Protein AF-A0A933Y7Z9-F1 (afdb_monomer)

Nearest PDB structures (foldseek):
  1dlq-assembly1_B  TM=4.922E-01  e=9.159E+00  Acinetobacter baylyi ADP1
  2azq-assembly1_A-2  TM=3.989E-01  e=6.847E+00  Pseudomonas putida

pLDDT: mean 82.84, std 11.13, range [46.34, 98.19]

Foldseek 3Di:
DDDPVNVVVVLVVVLVPDDPVCPVVSVVVSVVVSVVVVVVVVVPPDDDPVNVVVVVVVVVVVVVVVVVVVVVVVVVVVVVVVPPD

Sequence (85 aa):
MIDHQQLEDLIRSLSQSLPDGAQQFRRDIENNLQAVLSQFFARLDLVTREELEVQKEVLARTRQRLEQLEQQLARLEQSLTDHQP

Radius of gyration: 27.25 Å; Cα contacts (8 Å, |Δi|>4): 11; chains: 1; bounding box: 58×18×77 Å

Mean predicted aligned error: 10.12 Å

Structure (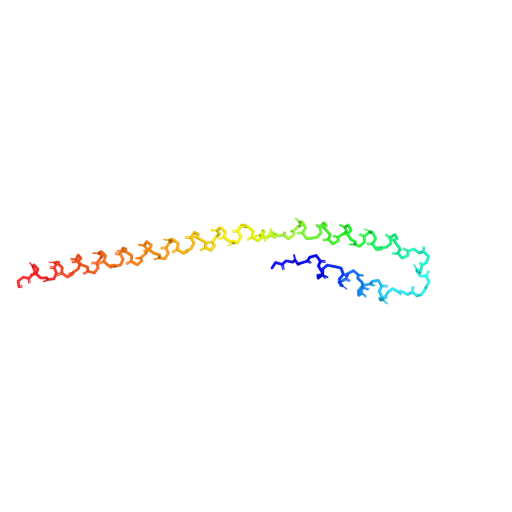mmCIF, N/CA/C/O backbone):
data_AF-A0A933Y7Z9-F1
#
_entry.id   AF-A0A933Y7Z9-F1
#
loop_
_atom_site.group_PDB
_atom_site.id
_atom_site.type_symbol
_atom_site.label_atom_id
_atom_site.label_alt_id
_atom_site.label_comp_id
_atom_site.label_asym_id
_atom_site.label_entity_id
_atom_site.label_seq_id
_atom_site.pdbx_PDB_ins_code
_atom_site.Cartn_x
_atom_site.Cartn_y
_atom_site.Cartn_z
_atom_site.occupancy
_atom_site.B_iso_or_equiv
_atom_site.auth_seq_id
_atom_site.auth_comp_id
_atom_site.auth_asym_id
_atom_site.auth_atom_id
_atom_site.pdbx_PDB_model_num
ATOM 1 N N . MET A 1 1 ? -2.634 -2.985 9.448 1.00 65.75 1 MET A N 1
ATOM 2 C CA . MET A 1 1 ? -3.813 -2.107 9.575 1.00 65.75 1 MET A CA 1
ATOM 3 C C . MET A 1 1 ? -4.420 -2.400 10.927 1.00 65.75 1 MET A C 1
ATOM 5 O O . MET A 1 1 ? -4.446 -3.569 11.292 1.00 65.75 1 MET A O 1
ATOM 9 N N . ILE A 1 2 ? -4.813 -1.374 11.670 1.00 69.94 2 ILE A N 1
ATOM 10 C CA . ILE A 1 2 ? -5.499 -1.570 12.947 1.00 69.94 2 ILE A CA 1
ATOM 11 C C . ILE A 1 2 ? -6.948 -1.928 12.628 1.00 69.94 2 ILE A C 1
ATOM 13 O O . ILE A 1 2 ? -7.601 -1.203 11.878 1.00 69.94 2 ILE A O 1
ATOM 17 N N . ASP A 1 3 ? -7.403 -3.071 13.132 1.00 71.75 3 ASP A N 1
ATOM 18 C CA . ASP A 1 3 ? -8.773 -3.550 12.944 1.00 71.75 3 ASP A CA 1
ATOM 19 C C . ASP A 1 3 ? -9.680 -3.035 14.074 1.00 71.75 3 ASP A C 1
ATOM 21 O O . ASP A 1 3 ? -9.238 -2.852 15.212 1.00 71.75 3 ASP A O 1
ATOM 25 N N . HIS A 1 4 ? -10.963 -2.845 13.774 1.00 71.88 4 HIS A N 1
ATOM 26 C CA . HIS A 1 4 ? -11.990 -2.545 14.765 1.00 71.88 4 HIS A CA 1
ATOM 27 C C . HIS A 1 4 ? -12.065 -3.630 15.850 1.00 71.88 4 HIS A C 1
ATOM 29 O O . HIS A 1 4 ? -12.183 -3.303 17.027 1.00 71.88 4 HIS A O 1
ATOM 35 N N . GLN A 1 5 ? -11.877 -4.903 15.482 1.00 76.75 5 GLN A N 1
ATOM 36 C CA . GLN A 1 5 ? -11.875 -6.022 16.434 1.00 76.75 5 GLN A CA 1
ATOM 37 C C . GLN A 1 5 ? -10.723 -5.930 17.446 1.00 76.75 5 GLN A C 1
ATOM 39 O O . GLN A 1 5 ? -10.916 -6.145 18.638 1.00 76.75 5 GLN A O 1
ATOM 44 N N . GLN A 1 6 ? -9.530 -5.523 16.998 1.00 79.25 6 GLN A N 1
ATOM 45 C CA . GLN A 1 6 ? -8.369 -5.350 17.881 1.00 79.25 6 GLN A CA 1
ATOM 46 C C . GLN A 1 6 ? -8.575 -4.199 18.874 1.00 79.25 6 GLN A C 1
ATOM 48 O O . GLN A 1 6 ? -8.094 -4.262 20.006 1.00 79.25 6 GLN A O 1
ATOM 53 N N . LEU A 1 7 ? -9.296 -3.152 18.458 1.00 77.94 7 LEU A N 1
ATOM 54 C CA . LEU A 1 7 ? -9.677 -2.047 19.332 1.00 77.94 7 LEU A CA 1
ATOM 55 C C . LEU A 1 7 ? -10.692 -2.498 20.390 1.00 77.94 7 LEU A C 1
ATOM 57 O O . LEU A 1 7 ? -10.522 -2.186 21.567 1.00 77.94 7 LEU A O 1
ATOM 61 N N . GLU A 1 8 ? -11.716 -3.248 19.984 1.00 77.94 8 GLU A N 1
ATOM 62 C CA . GLU A 1 8 ? -12.730 -3.794 20.892 1.00 77.94 8 GLU A CA 1
ATOM 63 C C . GLU A 1 8 ? -12.125 -4.741 21.935 1.00 77.94 8 GLU A C 1
ATOM 65 O O . GLU A 1 8 ? -12.451 -4.642 23.120 1.00 77.94 8 GLU A O 1
ATOM 70 N N . ASP A 1 9 ? -11.204 -5.614 21.526 1.00 83.94 9 ASP A N 1
ATOM 71 C CA . ASP A 1 9 ? -10.515 -6.539 22.429 1.00 83.94 9 ASP A CA 1
ATOM 72 C C . ASP A 1 9 ? -9.635 -5.800 23.444 1.00 83.94 9 ASP A C 1
ATOM 74 O O . ASP A 1 9 ? -9.603 -6.154 24.627 1.00 83.94 9 ASP A O 1
ATOM 78 N N . LEU A 1 10 ? -8.965 -4.727 23.014 1.00 82.31 10 LEU A N 1
ATOM 79 C CA . LEU A 1 10 ? -8.150 -3.888 23.889 1.00 82.31 10 LEU A CA 1
ATOM 80 C C . LEU A 1 10 ? -9.021 -3.128 24.899 1.00 82.31 10 LEU A C 1
ATOM 82 O O . LEU A 1 10 ? -8.712 -3.122 26.091 1.00 82.31 10 LEU A O 1
ATOM 86 N N . ILE A 1 11 ? -10.146 -2.559 24.454 1.00 81.06 11 ILE A N 1
ATOM 87 C CA . ILE A 1 11 ? -11.135 -1.916 25.334 1.00 81.06 11 ILE A CA 1
ATOM 88 C C . ILE A 1 11 ? -11.690 -2.931 26.339 1.00 81.06 11 ILE A C 1
ATOM 90 O O . ILE A 1 11 ? -11.763 -2.645 27.534 1.00 81.06 11 ILE A O 1
ATOM 94 N N . ARG A 1 12 ? -12.024 -4.144 25.891 1.00 82.75 12 ARG A N 1
ATOM 95 C CA . ARG A 1 12 ? -12.540 -5.217 26.748 1.00 82.75 12 ARG A CA 1
ATOM 96 C C . ARG A 1 12 ? -11.517 -5.664 27.788 1.00 82.75 12 ARG A C 1
ATOM 98 O O . ARG A 1 12 ? -11.872 -5.801 28.957 1.00 82.75 12 ARG A O 1
ATOM 105 N N . SER A 1 13 ? -10.262 -5.854 27.388 1.00 83.06 13 SER A N 1
ATOM 106 C CA . SER A 1 13 ? -9.178 -6.239 28.295 1.00 83.06 13 SER A CA 1
ATOM 107 C C . SER A 1 13 ? -8.916 -5.161 29.350 1.00 83.06 13 SER A C 1
ATOM 109 O O . SER A 1 13 ? -8.722 -5.486 30.521 1.00 83.06 13 SER A O 1
ATOM 111 N N . LEU A 1 14 ? -8.950 -3.881 28.965 1.00 79.19 14 LEU A N 1
ATOM 112 C CA . LEU A 1 14 ? -8.814 -2.769 29.906 1.00 79.19 14 LEU A CA 1
ATOM 113 C C . LEU A 1 14 ? -10.003 -2.714 30.872 1.00 79.19 14 LEU A C 1
ATOM 115 O O . LEU A 1 14 ? -9.800 -2.631 32.083 1.00 79.19 14 LEU A O 1
ATOM 119 N N . SER A 1 15 ? -11.228 -2.859 30.365 1.00 75.44 15 SER A N 1
ATOM 120 C CA . SER A 1 15 ? -12.456 -2.878 31.170 1.00 75.44 15 SER A CA 1
ATOM 121 C C . SER A 1 15 ? -12.511 -4.034 32.177 1.00 75.44 15 SER A C 1
ATOM 123 O O . SER A 1 15 ? -13.084 -3.876 33.256 1.00 75.44 15 SER A O 1
ATOM 125 N N . GLN A 1 16 ? -11.907 -5.183 31.860 1.00 78.44 16 GLN A N 1
ATOM 126 C CA . GLN A 1 1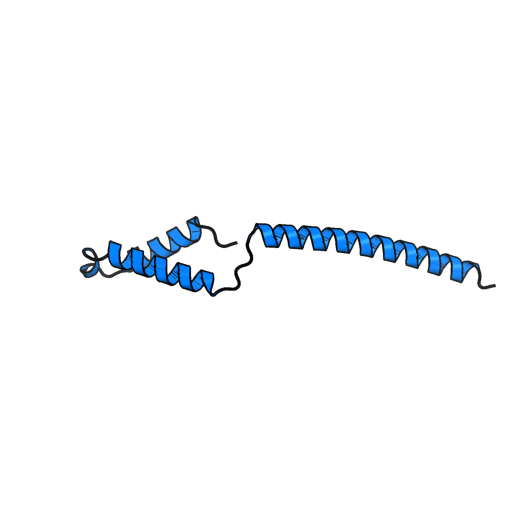6 ? -11.793 -6.336 32.765 1.00 78.44 16 GLN A CA 1
ATOM 127 C C . GLN A 1 16 ? -10.742 -6.142 33.866 1.00 78.44 16 GLN A C 1
ATOM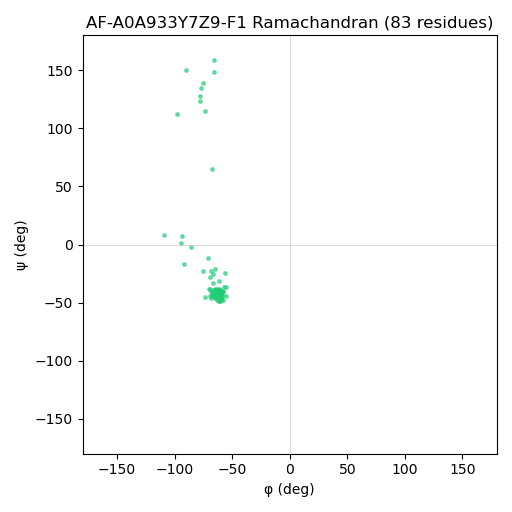 129 O O . GLN A 1 16 ? -10.838 -6.775 34.912 1.00 78.44 16 GLN A O 1
ATOM 134 N N . SER A 1 17 ? -9.764 -5.257 33.652 1.00 79.50 17 SER A N 1
ATOM 135 C CA . SER A 1 17 ? -8.731 -4.925 34.642 1.00 79.50 17 SER A CA 1
ATOM 136 C C . SER A 1 17 ? -9.149 -3.835 35.642 1.00 79.50 17 SER A C 1
ATOM 138 O O . SER A 1 17 ? -8.381 -3.495 36.542 1.00 79.50 17 SER A O 1
ATOM 140 N N . LEU A 1 18 ? -10.361 -3.279 35.503 1.00 75.81 18 LEU A N 1
ATOM 141 C CA . LEU A 1 18 ? -10.879 -2.246 36.401 1.00 75.81 18 LEU A CA 1
ATOM 142 C C . LEU A 1 18 ? -11.317 -2.837 37.758 1.00 75.81 18 LEU A C 1
ATOM 144 O O . LEU A 1 18 ? -11.966 -3.883 37.782 1.00 75.81 18 LEU A O 1
ATOM 148 N N . PRO A 1 19 ? -11.030 -2.159 38.887 1.00 74.50 19 PRO A N 1
ATOM 149 C CA . PRO A 1 19 ? -11.400 -2.627 40.223 1.00 74.50 19 PRO A CA 1
ATOM 150 C C . PRO A 1 19 ? -12.923 -2.664 40.434 1.00 74.50 19 PRO A C 1
ATOM 152 O O . PRO A 1 19 ? -13.657 -1.815 39.924 1.00 74.50 19 PRO A O 1
ATOM 155 N N . ASP A 1 20 ? -13.396 -3.608 41.254 1.00 68.75 20 ASP A N 1
ATOM 156 C CA . ASP A 1 20 ? -14.824 -3.923 41.444 1.00 68.75 20 ASP A CA 1
ATOM 157 C C . ASP A 1 20 ? -15.701 -2.732 41.881 1.00 68.75 20 ASP A C 1
ATOM 159 O O . ASP A 1 20 ? -16.893 -2.692 41.582 1.00 68.75 20 ASP A O 1
ATOM 163 N N . GLY A 1 21 ? -15.120 -1.712 42.522 1.00 66.75 21 GLY A N 1
ATOM 164 C CA . GLY A 1 21 ? -15.820 -0.481 42.914 1.00 66.75 21 GLY A CA 1
ATOM 165 C C . GLY A 1 21 ? -16.194 0.456 41.754 1.00 66.75 21 GLY A C 1
ATOM 166 O O . GLY A 1 21 ? -16.982 1.378 41.947 1.00 66.75 21 GLY A O 1
ATOM 167 N N . ALA A 1 22 ? -15.665 0.229 40.547 1.00 67.56 22 ALA A N 1
ATOM 168 C CA . ALA A 1 22 ? -15.911 1.059 39.364 1.00 67.56 22 ALA A CA 1
ATOM 169 C C . ALA A 1 22 ? -17.052 0.540 38.463 1.00 67.56 22 ALA A C 1
ATOM 171 O O . ALA A 1 22 ? -17.355 1.152 37.441 1.00 67.56 22 ALA A O 1
ATOM 172 N N . GLN A 1 23 ? -17.718 -0.561 38.831 1.00 66.25 23 GLN A N 1
ATOM 173 C CA . GLN A 1 23 ? -18.793 -1.196 38.046 1.00 66.25 23 GLN A CA 1
ATOM 174 C C . GLN A 1 23 ? -19.945 -0.232 37.700 1.00 66.25 23 GLN A C 1
ATOM 176 O O . GLN A 1 23 ? -20.464 -0.270 36.585 1.00 66.25 23 GLN A O 1
ATOM 181 N N . GLN A 1 24 ? -20.297 0.676 38.620 1.00 68.75 24 GLN A N 1
ATOM 182 C CA . GLN A 1 24 ? -21.341 1.691 38.419 1.00 68.75 24 GLN A CA 1
ATOM 183 C C . GLN A 1 24 ? -20.960 2.732 37.345 1.00 68.75 24 GLN A C 1
ATOM 185 O O . GLN A 1 24 ? -21.839 3.293 36.699 1.00 68.75 24 GLN A O 1
ATOM 190 N N . PHE A 1 25 ? -19.658 2.945 37.122 1.00 70.81 25 PHE A N 1
ATOM 191 C CA . PHE A 1 25 ? -19.094 3.917 36.176 1.00 70.81 25 PHE A CA 1
ATOM 192 C C . PHE A 1 25 ? -18.442 3.255 34.955 1.00 70.81 25 PHE A C 1
ATOM 194 O O . PHE A 1 25 ? -17.804 3.930 34.149 1.00 70.81 25 PHE A O 1
ATOM 201 N N . ARG A 1 26 ? -18.594 1.932 34.792 1.00 74.12 26 ARG A N 1
ATOM 202 C CA . ARG A 1 26 ? -17.916 1.159 33.741 1.00 74.12 26 ARG A CA 1
ATOM 203 C C . ARG A 1 26 ? -18.184 1.720 32.344 1.00 74.12 26 ARG A C 1
ATOM 205 O O . ARG A 1 26 ? -17.244 1.861 31.576 1.00 74.12 26 ARG A O 1
ATOM 212 N N . ARG A 1 27 ? -19.437 2.078 32.039 1.00 76.69 27 ARG A N 1
ATOM 213 C CA . ARG A 1 27 ? -19.811 2.627 30.722 1.00 76.69 27 ARG A CA 1
ATOM 214 C C . ARG A 1 27 ? -19.176 3.990 30.459 1.00 76.69 27 ARG A C 1
ATOM 216 O O . ARG A 1 27 ? -18.734 4.249 29.348 1.00 76.69 27 ARG A O 1
ATOM 223 N N . ASP A 1 28 ? -19.101 4.848 31.472 1.00 80.88 28 ASP A N 1
ATOM 224 C CA . ASP A 1 28 ? -18.510 6.182 31.325 1.00 80.88 28 ASP A CA 1
ATOM 225 C C . ASP A 1 28 ? -16.990 6.096 31.143 1.00 80.88 28 ASP A C 1
ATOM 227 O O . ASP A 1 28 ? -16.416 6.815 30.325 1.00 80.88 28 ASP A O 1
ATOM 231 N N . ILE A 1 29 ? -16.344 5.166 31.854 1.00 81.62 29 ILE A N 1
ATOM 232 C CA . ILE A 1 29 ? -14.920 4.864 31.683 1.00 81.62 29 ILE A CA 1
ATOM 233 C C . ILE A 1 29 ? -14.666 4.277 30.292 1.00 81.62 29 ILE A C 1
ATOM 235 O O . ILE A 1 29 ? -13.759 4.736 29.609 1.00 81.62 29 ILE A O 1
ATOM 239 N N . GLU A 1 30 ? -15.474 3.317 29.846 1.00 78.38 30 GLU A N 1
ATOM 240 C CA . GLU A 1 30 ? -15.369 2.703 28.518 1.00 78.38 30 GLU A CA 1
ATOM 241 C C . GLU A 1 30 ? -15.493 3.744 27.396 1.00 78.38 30 GLU A C 1
ATOM 243 O O . GLU A 1 30 ? -14.624 3.818 26.528 1.00 78.38 30 GLU A O 1
ATOM 248 N N . ASN A 1 31 ? -16.499 4.620 27.470 1.00 82.69 31 ASN A N 1
ATOM 249 C CA . ASN A 1 31 ? -16.693 5.705 26.507 1.00 82.69 31 ASN A CA 1
ATOM 250 C C . ASN A 1 31 ? -15.508 6.685 26.491 1.00 82.69 31 ASN A C 1
ATOM 252 O O . ASN A 1 31 ? -15.056 7.109 25.425 1.00 82.69 31 ASN A O 1
ATOM 256 N N . ASN A 1 32 ? -14.978 7.041 27.666 1.00 84.81 32 ASN A N 1
ATOM 257 C CA . ASN A 1 32 ? -13.822 7.931 27.767 1.00 84.81 32 ASN A CA 1
ATOM 258 C C . ASN A 1 32 ? -12.552 7.263 27.208 1.00 84.81 32 ASN A C 1
ATOM 260 O O . ASN A 1 32 ? -11.835 7.860 26.407 1.00 84.81 32 ASN A O 1
ATOM 264 N N . LEU A 1 33 ? -12.313 5.991 27.535 1.00 82.75 33 LEU A N 1
ATOM 265 C CA . LEU A 1 33 ? -11.204 5.209 26.986 1.00 82.75 33 LEU A CA 1
ATOM 266 C C . LEU A 1 33 ? -11.299 5.088 25.461 1.00 82.75 33 LEU A C 1
ATOM 268 O O . LEU A 1 33 ? -10.297 5.287 24.776 1.00 82.75 33 LEU A O 1
ATOM 272 N N . GLN A 1 34 ? -12.490 4.836 24.915 1.00 82.81 34 GLN A N 1
ATOM 273 C CA . GLN A 1 34 ? -12.707 4.788 23.470 1.00 82.81 34 GLN A CA 1
ATOM 274 C C . GLN A 1 34 ? -12.383 6.131 22.801 1.00 82.81 34 GLN A C 1
ATOM 276 O O . GLN A 1 34 ? -11.726 6.154 21.757 1.00 82.81 34 GLN A O 1
ATOM 281 N N . ALA A 1 35 ? -12.784 7.252 23.406 1.00 84.94 35 ALA A N 1
ATOM 282 C CA . ALA A 1 35 ? -12.478 8.587 22.898 1.00 84.94 35 ALA A CA 1
ATOM 283 C C . ALA A 1 35 ? -10.969 8.887 22.933 1.00 84.94 35 ALA A C 1
ATOM 285 O O . ALA A 1 35 ? -10.413 9.366 21.941 1.00 84.94 35 ALA A O 1
ATOM 286 N N . VAL A 1 36 ? -10.288 8.554 24.035 1.00 84.88 36 VAL A N 1
ATOM 287 C CA . VAL A 1 36 ? -8.834 8.734 24.186 1.00 84.88 36 VAL A CA 1
ATOM 288 C C . VAL A 1 36 ? -8.063 7.876 23.182 1.00 84.88 36 VAL A C 1
ATOM 290 O O . VAL A 1 36 ? -7.159 8.384 22.520 1.00 84.88 36 VAL A O 1
ATOM 293 N N . LEU A 1 37 ? -8.432 6.602 23.022 1.00 82.38 37 LEU A N 1
ATOM 294 C CA . LEU A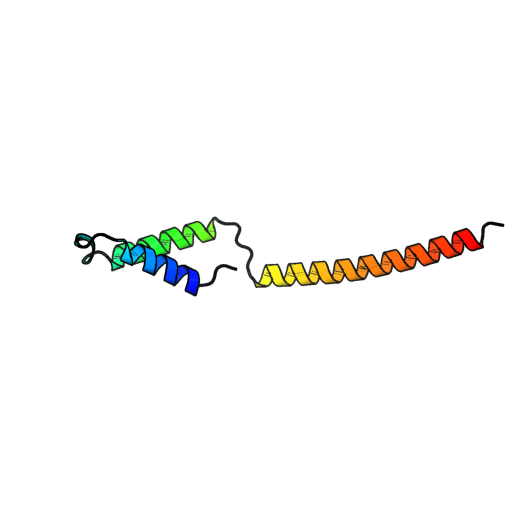 1 37 ? -7.809 5.701 22.050 1.00 82.38 37 LEU A CA 1
ATOM 295 C C . LEU A 1 37 ? -8.037 6.187 20.620 1.00 82.38 37 LEU A C 1
ATOM 297 O O . LEU A 1 37 ? -7.090 6.248 19.844 1.00 82.38 37 LEU A O 1
ATOM 301 N N . SER A 1 38 ? -9.253 6.620 20.286 1.00 79.44 38 SER A N 1
ATOM 302 C CA . SER A 1 38 ? -9.559 7.178 18.962 1.00 79.44 38 SER A CA 1
ATOM 303 C C . SER A 1 38 ? -8.717 8.425 18.666 1.00 79.44 38 SER A C 1
ATOM 305 O O . SER A 1 38 ? -8.155 8.551 17.582 1.00 79.44 38 SER A O 1
ATOM 307 N N . GLN A 1 39 ? -8.549 9.320 19.645 1.00 83.00 39 GLN A N 1
ATOM 308 C CA . GLN A 1 39 ? -7.672 10.491 19.525 1.00 83.00 39 GLN A CA 1
ATOM 309 C C . GLN A 1 39 ? -6.180 10.139 19.488 1.00 83.00 39 GLN A C 1
ATOM 311 O O . GLN A 1 39 ? -5.383 10.908 18.952 1.00 83.00 39 GLN A O 1
ATOM 316 N N . PHE A 1 40 ? -5.773 9.032 20.106 1.00 81.69 40 PHE A N 1
ATOM 317 C CA . PHE A 1 40 ? -4.401 8.542 20.046 1.00 81.69 40 PHE A CA 1
ATOM 318 C C . PHE A 1 40 ? -4.106 7.944 18.670 1.00 81.69 40 PHE A C 1
ATOM 320 O O . PHE A 1 40 ? -3.110 8.305 18.055 1.00 81.69 40 PHE A O 1
ATOM 327 N N . PHE A 1 41 ? -5.013 7.127 18.133 1.00 76.56 41 PHE A N 1
ATOM 328 C CA . PHE A 1 41 ? -4.909 6.590 16.778 1.00 76.56 41 PHE A CA 1
ATOM 329 C C . PHE A 1 41 ? -4.961 7.684 15.713 1.00 76.56 41 PHE A C 1
ATOM 331 O O . PHE A 1 41 ? -4.177 7.629 14.779 1.00 76.56 41 PHE A O 1
ATOM 338 N N . ALA A 1 42 ? -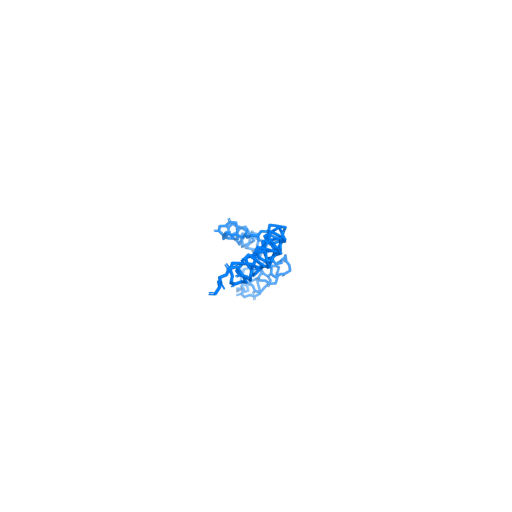5.780 8.723 15.887 1.00 75.81 42 ALA A N 1
ATOM 339 C CA . ALA A 1 42 ? -5.774 9.887 14.998 1.00 75.81 42 ALA A CA 1
ATOM 340 C C . ALA A 1 42 ? -4.457 10.692 15.034 1.00 75.81 42 ALA A C 1
ATOM 342 O O . ALA A 1 42 ? -4.188 11.459 14.116 1.00 75.81 42 ALA A O 1
ATOM 343 N N . ARG A 1 43 ? -3.658 10.553 16.103 1.00 76.75 43 ARG A N 1
ATOM 344 C CA . ARG A 1 43 ? -2.334 11.182 16.248 1.00 76.75 43 ARG A CA 1
ATOM 345 C C . ARG A 1 43 ? -1.185 10.306 15.762 1.00 76.75 43 ARG A C 1
ATOM 347 O O . ARG A 1 43 ? -0.082 10.812 15.592 1.00 76.75 43 ARG A O 1
ATOM 354 N N . LEU A 1 44 ? -1.415 9.009 15.591 1.00 75.44 44 LEU A N 1
ATOM 355 C CA . LEU A 1 44 ? -0.485 8.151 14.875 1.00 75.44 44 LEU A CA 1
ATOM 356 C C . LEU A 1 44 ? -0.693 8.442 13.386 1.00 75.44 44 LEU A C 1
ATOM 358 O O . LEU A 1 44 ? -1.838 8.529 12.949 1.00 75.44 44 LEU A O 1
ATOM 362 N N . ASP A 1 45 ? 0.383 8.610 12.616 1.00 68.56 45 ASP A N 1
ATOM 363 C CA . ASP A 1 45 ? 0.336 8.781 11.154 1.00 68.56 45 ASP A CA 1
ATOM 364 C C . ASP A 1 45 ? -0.134 7.474 10.485 1.00 68.56 45 ASP A C 1
ATOM 366 O O . ASP A 1 45 ? 0.618 6.753 9.824 1.00 68.56 45 ASP A O 1
ATOM 370 N N . LEU A 1 46 ? -1.381 7.092 10.753 1.00 75.62 46 LEU A N 1
ATOM 371 C CA . LEU A 1 46 ? -1.977 5.854 10.301 1.00 75.62 46 LEU A CA 1
ATOM 372 C C . LEU A 1 46 ? -2.266 5.979 8.814 1.00 75.62 46 LEU A C 1
ATOM 374 O O . LEU A 1 46 ? -3.122 6.748 8.392 1.00 75.62 46 LEU A O 1
ATOM 378 N N . VAL A 1 47 ? -1.572 5.162 8.031 1.00 76.50 47 VAL A N 1
ATOM 379 C CA . VAL A 1 47 ? -1.871 4.996 6.613 1.00 76.50 47 VAL A CA 1
ATOM 380 C C . VAL A 1 47 ? -3.086 4.085 6.484 1.00 76.50 47 VAL A C 1
ATOM 382 O O . VAL A 1 47 ? -3.130 2.984 7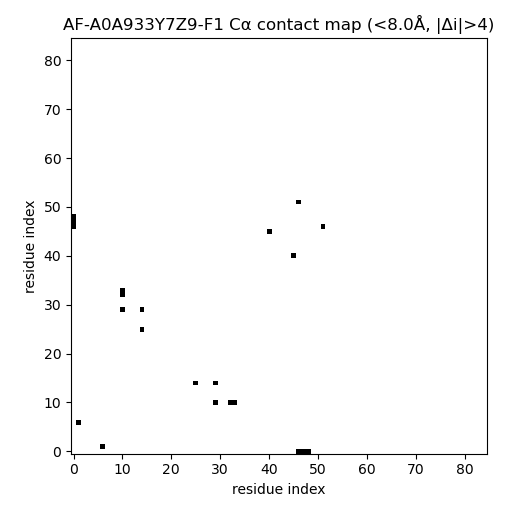.053 1.00 76.50 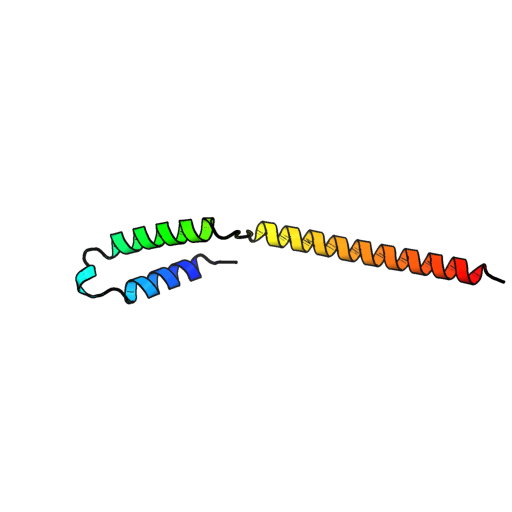47 VAL A O 1
ATOM 385 N N . THR A 1 48 ? -4.085 4.538 5.736 1.00 83.00 48 THR A N 1
ATOM 386 C CA . THR A 1 48 ? -5.273 3.738 5.447 1.00 83.00 48 THR A CA 1
ATOM 387 C C . THR A 1 48 ? -4.908 2.530 4.583 1.00 83.00 48 THR A C 1
ATOM 389 O O . THR A 1 48 ? -3.886 2.488 3.893 1.00 83.00 48 THR A O 1
ATOM 392 N N . ARG A 1 49 ? -5.762 1.502 4.595 1.00 84.50 49 ARG A N 1
ATOM 393 C CA . ARG A 1 49 ? -5.552 0.340 3.721 1.00 84.50 49 ARG A CA 1
ATOM 394 C C . ARG A 1 49 ? -5.565 0.729 2.251 1.00 84.50 49 ARG A C 1
ATOM 396 O O . ARG A 1 49 ? -4.766 0.201 1.494 1.00 84.50 49 ARG A O 1
ATOM 403 N N . GLU A 1 50 ? -6.449 1.641 1.872 1.00 84.44 50 GLU A N 1
ATOM 404 C CA . GLU A 1 50 ? -6.555 2.129 0.501 1.00 84.44 50 GLU A CA 1
ATOM 405 C C . GLU A 1 50 ? -5.259 2.811 0.048 1.00 84.44 50 GLU A C 1
ATOM 407 O O . GLU A 1 50 ? -4.703 2.433 -0.981 1.00 84.44 50 GLU A O 1
ATOM 412 N N . GLU A 1 51 ? -4.705 3.717 0.857 1.00 86.62 51 G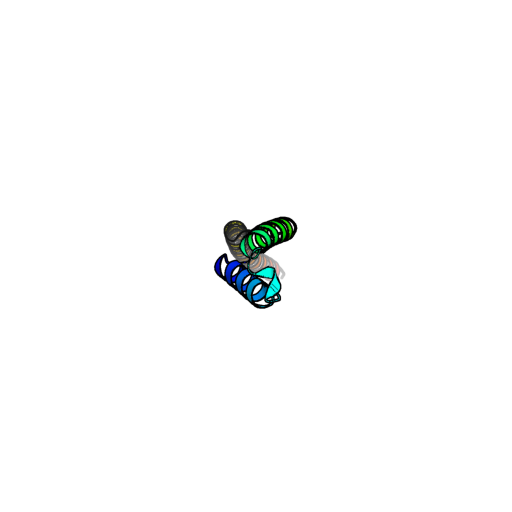LU A N 1
ATOM 413 C CA . GLU A 1 51 ? -3.422 4.368 0.563 1.00 86.62 51 GLU A CA 1
ATOM 414 C C . GLU A 1 51 ? -2.272 3.360 0.457 1.00 86.62 51 GLU A C 1
ATOM 416 O O . GLU A 1 51 ? -1.426 3.480 -0.429 1.00 86.62 51 GLU A O 1
ATOM 421 N N . LEU A 1 52 ? -2.247 2.330 1.311 1.00 89.06 52 LEU A N 1
ATOM 422 C CA . LEU A 1 52 ? -1.242 1.271 1.221 1.00 89.06 52 LEU A CA 1
ATOM 423 C C . LEU A 1 52 ? -1.359 0.478 -0.088 1.00 89.06 52 LEU A C 1
ATOM 425 O O . LEU A 1 52 ? -0.340 0.170 -0.707 1.00 89.06 52 LEU A O 1
ATOM 429 N N . GLU A 1 53 ? -2.575 0.135 -0.514 1.00 91.69 53 GLU A N 1
ATOM 430 C CA . GLU A 1 53 ? -2.780 -0.562 -1.786 1.00 91.69 53 GLU A CA 1
ATOM 431 C C . GLU A 1 53 ? -2.376 0.317 -2.979 1.00 91.69 53 GLU A C 1
ATOM 433 O O . GLU A 1 53 ? -1.708 -0.167 -3.895 1.00 91.69 53 GLU A O 1
ATOM 438 N N . VAL A 1 54 ? -2.660 1.623 -2.934 1.00 95.06 54 VAL A N 1
ATOM 439 C CA . VAL A 1 54 ? -2.176 2.579 -3.944 1.00 95.06 54 VAL A CA 1
ATOM 440 C C . VAL A 1 54 ? -0.645 2.600 -3.992 1.00 95.06 54 VAL A C 1
ATOM 442 O O . VAL A 1 54 ? -0.063 2.517 -5.073 1.00 95.06 54 VAL A O 1
ATOM 445 N N . GLN A 1 55 ? 0.031 2.651 -2.842 1.00 92.69 55 GLN A N 1
ATOM 446 C CA . GLN A 1 55 ? 1.499 2.638 -2.779 1.00 92.69 55 GLN A CA 1
ATOM 447 C C . GLN A 1 55 ? 2.095 1.340 -3.345 1.00 92.69 55 GLN A C 1
ATOM 449 O O . GLN A 1 55 ? 3.100 1.375 -4.059 1.00 92.69 55 GLN A O 1
ATOM 454 N N . LYS A 1 56 ? 1.464 0.188 -3.082 1.00 95.81 56 LYS A N 1
ATOM 455 C CA . LYS A 1 56 ? 1.879 -1.099 -3.665 1.00 95.81 56 LYS A CA 1
ATOM 456 C C . LYS A 1 56 ? 1.764 -1.101 -5.186 1.00 95.81 56 LYS A C 1
ATOM 458 O O . LYS A 1 56 ? 2.683 -1.567 -5.855 1.00 95.81 56 LYS A O 1
ATOM 463 N N . GLU A 1 57 ? 0.676 -0.562 -5.727 1.00 96.75 57 GLU A N 1
ATOM 464 C CA . GLU A 1 57 ? 0.472 -0.452 -7.173 1.00 96.75 57 GLU A CA 1
ATOM 465 C C . GLU A 1 57 ? 1.510 0.482 -7.816 1.00 96.75 57 GLU A C 1
ATOM 467 O O . GLU A 1 57 ? 2.117 0.149 -8.838 1.00 96.75 57 GLU A O 1
ATOM 472 N N . VAL A 1 58 ? 1.788 1.630 -7.189 1.00 97.62 58 VAL A N 1
ATOM 473 C CA . VAL A 1 58 ? 2.852 2.546 -7.632 1.00 97.62 58 VAL A CA 1
ATOM 474 C C . VAL A 1 58 ? 4.210 1.840 -7.637 1.00 97.62 58 VAL A C 1
ATOM 476 O O . VAL A 1 58 ? 4.958 1.941 -8.616 1.00 97.62 58 VAL A O 1
ATOM 479 N N . LEU A 1 59 ? 4.525 1.078 -6.587 1.00 97.94 59 LEU A N 1
ATOM 480 C CA . LEU A 1 59 ? 5.763 0.307 -6.503 1.00 97.94 59 LEU A CA 1
ATOM 481 C C . LEU A 1 59 ? 5.844 -0.765 -7.599 1.00 97.94 59 LEU A C 1
ATOM 483 O O . LEU A 1 59 ? 6.889 -0.901 -8.237 1.00 97.94 59 LEU A O 1
ATOM 487 N N . ALA A 1 60 ? 4.754 -1.491 -7.857 1.00 97.75 60 ALA A N 1
ATOM 488 C CA . ALA A 1 60 ? 4.691 -2.510 -8.905 1.00 97.75 60 ALA A CA 1
ATOM 489 C C . ALA A 1 60 ? 4.975 -1.911 -10.292 1.00 97.75 60 ALA A C 1
ATOM 491 O O . ALA A 1 60 ? 5.844 -2.398 -11.017 1.00 97.75 60 ALA A O 1
ATOM 492 N N . ARG A 1 61 ? 4.331 -0.786 -10.624 1.00 97.62 61 ARG A N 1
ATOM 493 C CA . ARG A 1 61 ? 4.584 -0.054 -11.878 1.00 97.62 61 ARG A CA 1
ATOM 494 C C . ARG A 1 61 ? 6.016 0.449 -11.986 1.00 97.62 61 ARG A C 1
ATOM 496 O O . ARG A 1 61 ? 6.591 0.448 -13.072 1.00 97.62 61 ARG A O 1
ATOM 503 N N . THR A 1 62 ? 6.588 0.897 -10.873 1.00 97.50 62 THR A N 1
ATOM 504 C CA . THR A 1 62 ? 7.963 1.404 -10.844 1.00 97.50 62 THR A CA 1
ATOM 505 C C . THR A 1 62 ? 8.961 0.281 -11.109 1.00 97.50 62 THR A C 1
ATOM 507 O O . THR A 1 62 ? 9.865 0.471 -11.917 1.00 97.50 62 THR A O 1
ATOM 510 N N . ARG A 1 63 ? 8.754 -0.908 -10.525 1.00 98.00 63 ARG A N 1
ATOM 511 C CA . ARG A 1 63 ? 9.565 -2.103 -10.819 1.00 98.00 63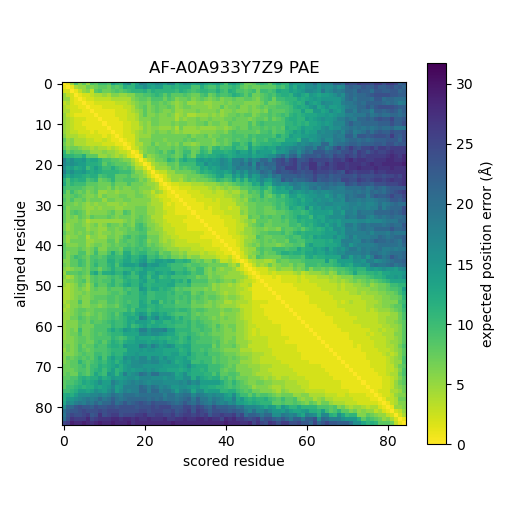 ARG A CA 1
ATOM 512 C C . ARG A 1 63 ? 9.487 -2.497 -12.288 1.00 98.00 63 ARG A C 1
ATOM 514 O O . ARG A 1 63 ? 10.520 -2.650 -12.922 1.00 98.00 63 ARG A O 1
ATOM 521 N N . GLN A 1 64 ? 8.282 -2.542 -12.854 1.00 97.75 64 GLN A N 1
ATOM 522 C CA . GLN A 1 64 ? 8.106 -2.856 -14.272 1.00 97.75 64 GLN A CA 1
ATOM 523 C C . GLN A 1 64 ? 8.848 -1.861 -15.182 1.00 97.75 64 GLN A C 1
ATOM 525 O O . GLN A 1 64 ? 9.488 -2.257 -16.153 1.00 97.75 64 GLN A O 1
ATOM 530 N N . ARG A 1 65 ? 8.772 -0.558 -14.884 1.00 97.38 65 ARG A N 1
ATOM 531 C CA . ARG A 1 65 ? 9.510 0.465 -15.644 1.00 97.38 65 ARG A CA 1
ATOM 532 C C . ARG A 1 65 ? 11.021 0.310 -15.492 1.00 97.38 65 ARG A C 1
ATOM 534 O O . ARG A 1 65 ? 11.739 0.499 -16.467 1.00 97.38 65 ARG A O 1
ATOM 541 N N . LEU A 1 66 ? 11.491 -0.028 -14.294 1.00 98.19 66 LEU A N 1
ATOM 542 C CA . LEU A 1 66 ? 12.906 -0.252 -14.017 1.00 98.19 66 LEU A CA 1
ATOM 543 C C . LEU A 1 66 ? 13.443 -1.440 -14.824 1.00 98.19 66 LEU A C 1
ATOM 545 O O . LEU A 1 66 ? 14.420 -1.273 -15.543 1.00 98.19 66 LEU A O 1
ATOM 549 N N . GLU A 1 67 ? 12.736 -2.570 -14.833 1.00 97.81 67 GLU A N 1
ATOM 550 C CA . GLU A 1 67 ? 13.092 -3.742 -15.649 1.00 97.81 67 GLU A CA 1
ATOM 551 C C . GLU A 1 67 ? 13.151 -3.411 -17.151 1.00 97.81 67 GLU A C 1
ATOM 553 O O . GLU A 1 67 ? 14.048 -3.854 -17.869 1.00 97.81 67 GLU A O 1
ATOM 558 N N . GLN A 1 68 ? 12.214 -2.600 -17.654 1.00 97.62 68 GLN A N 1
ATOM 559 C CA . GLN A 1 68 ? 12.226 -2.158 -19.052 1.00 97.62 68 GLN A CA 1
ATOM 560 C C . GLN A 1 68 ? 13.448 -1.294 -19.377 1.00 97.62 68 GLN A C 1
ATOM 562 O O . GLN A 1 68 ? 14.052 -1.464 -20.437 1.00 97.62 68 GLN A O 1
ATOM 567 N N . LEU A 1 69 ? 13.809 -0.372 -18.482 1.00 97.31 69 LEU A N 1
ATOM 568 C CA . LEU A 1 69 ? 14.987 0.475 -18.652 1.00 97.31 69 LEU A CA 1
ATOM 569 C C . LEU A 1 69 ? 16.278 -0.342 -18.586 1.00 97.31 69 LEU A C 1
ATOM 571 O O . LEU A 1 69 ? 17.154 -0.134 -19.419 1.00 97.31 69 LEU A O 1
ATOM 575 N N . GLU A 1 70 ? 16.377 -1.308 -17.672 1.00 96.94 70 GLU A N 1
ATOM 576 C CA . GLU A 1 70 ? 17.517 -2.231 -17.594 1.00 96.94 70 GLU A CA 1
ATOM 577 C C . GLU A 1 70 ? 17.679 -3.034 -18.892 1.00 96.94 70 GLU A C 1
ATOM 579 O O . GLU A 1 70 ? 18.782 -3.141 -19.425 1.00 96.94 70 GLU A O 1
ATOM 584 N N . GLN A 1 71 ? 16.581 -3.532 -19.470 1.00 96.75 71 GLN A N 1
ATOM 585 C CA . GLN A 1 71 ? 16.624 -4.221 -20.765 1.00 96.75 71 GLN A CA 1
ATOM 586 C C . GLN A 1 71 ? 17.056 -3.300 -21.910 1.00 96.75 71 GLN A C 1
ATOM 588 O O . GLN A 1 71 ? 17.795 -3.724 -22.799 1.00 96.75 71 GLN A O 1
ATOM 593 N N . GLN A 1 72 ? 16.575 -2.056 -21.928 1.00 96.38 72 GLN A N 1
ATOM 594 C CA . GLN A 1 72 ? 16.978 -1.075 -22.935 1.00 96.38 72 GLN A CA 1
ATOM 595 C C . GLN A 1 72 ? 18.462 -0.730 -22.811 1.00 96.38 72 GLN A C 1
ATOM 597 O O . GLN A 1 72 ? 19.153 -0.682 -23.828 1.00 96.38 72 GLN A O 1
ATOM 602 N N . LEU A 1 73 ? 18.949 -0.548 -21.582 1.00 96.75 73 LEU A N 1
ATOM 603 C CA . LEU A 1 73 ? 20.353 -0.283 -21.304 1.00 96.75 73 LEU A CA 1
ATOM 604 C C . LEU A 1 73 ? 21.227 -1.451 -21.765 1.00 96.75 73 LEU A C 1
ATOM 606 O O . LEU A 1 73 ? 22.150 -1.227 -22.537 1.00 96.75 73 LEU A O 1
ATOM 610 N N . ALA A 1 74 ? 20.871 -2.689 -21.416 1.00 95.25 74 ALA A N 1
ATOM 611 C CA . ALA A 1 74 ? 21.614 -3.875 -21.840 1.00 95.25 74 ALA A CA 1
ATOM 612 C C . ALA A 1 74 ? 21.707 -3.997 -23.372 1.00 95.25 74 ALA A C 1
ATOM 614 O O . ALA A 1 74 ? 22.766 -4.309 -23.912 1.00 95.25 74 ALA A O 1
ATOM 615 N N . ARG A 1 75 ? 20.619 -3.706 -24.101 1.00 94.19 75 ARG A N 1
ATOM 616 C CA . ARG A 1 75 ? 20.638 -3.693 -25.577 1.00 94.19 75 ARG A CA 1
ATOM 617 C C . ARG A 1 75 ? 21.549 -2.602 -26.134 1.00 94.19 75 ARG A C 1
ATOM 619 O O . ARG A 1 75 ? 22.213 -2.817 -27.148 1.00 94.19 75 ARG A O 1
ATOM 626 N N . LEU A 1 76 ? 21.558 -1.429 -25.503 1.00 93.44 76 LEU A N 1
ATOM 627 C CA . LEU A 1 76 ? 22.406 -0.317 -25.915 1.00 93.44 76 LEU A CA 1
ATOM 628 C C . LEU A 1 76 ? 23.884 -0.624 -25.643 1.00 93.44 76 LEU A C 1
ATOM 630 O O . LEU A 1 76 ? 24.711 -0.416 -26.523 1.00 93.44 76 LEU A O 1
ATOM 634 N N . GLU A 1 77 ? 24.202 -1.174 -24.472 1.00 93.38 77 GLU A N 1
ATOM 635 C CA . GLU A 1 77 ? 25.551 -1.616 -24.102 1.00 93.38 77 GLU A CA 1
ATOM 636 C C . GLU A 1 77 ? 26.076 -2.701 -25.052 1.00 93.38 77 GLU A C 1
ATOM 638 O O . GLU A 1 77 ? 27.213 -2.610 -25.517 1.00 93.38 77 GLU A O 1
ATOM 643 N N . GLN A 1 78 ? 25.240 -3.681 -25.414 1.00 90.75 78 GLN A N 1
ATOM 644 C CA . GLN A 1 78 ? 25.574 -4.686 -26.430 1.00 90.75 78 GLN A CA 1
ATOM 645 C C . GLN A 1 78 ? 25.856 -4.039 -27.785 1.00 90.75 78 GLN A C 1
ATOM 647 O O . GLN A 1 78 ? 26.901 -4.284 -28.376 1.00 90.75 78 GLN A O 1
ATOM 652 N N . SER A 1 79 ? 24.973 -3.145 -28.237 1.00 89.38 79 SER A N 1
ATOM 653 C CA . SER A 1 79 ? 25.147 -2.451 -29.516 1.00 89.38 79 SER A CA 1
ATOM 654 C C . SER A 1 79 ? 26.442 -1.635 -29.552 1.00 89.38 79 SER A C 1
ATOM 656 O O . SER A 1 79 ? 27.125 -1.624 -30.569 1.00 89.38 79 SER A O 1
ATOM 658 N N . LEU A 1 80 ? 26.805 -0.962 -28.456 1.00 87.81 80 LEU A N 1
ATOM 659 C CA . LEU A 1 80 ? 28.046 -0.189 -28.366 1.00 87.81 80 LEU A CA 1
ATOM 660 C C . LEU A 1 80 ? 29.291 -1.082 -28.352 1.00 87.81 80 LEU A C 1
ATOM 662 O O . LEU A 1 80 ? 30.281 -0.734 -28.988 1.00 87.81 80 LEU A O 1
ATOM 666 N N . THR A 1 81 ? 29.222 -2.230 -27.677 1.00 80.81 81 THR A N 1
ATOM 667 C CA . THR A 1 81 ? 30.320 -3.208 -27.637 1.00 80.81 81 THR A CA 1
ATOM 668 C C . THR A 1 81 ? 30.520 -3.864 -29.008 1.00 80.81 81 THR A C 1
ATOM 670 O O . THR A 1 81 ? 31.653 -4.001 -29.456 1.00 80.81 81 THR A O 1
ATOM 673 N N . ASP A 1 82 ? 29.435 -4.185 -29.720 1.00 73.25 82 ASP A N 1
ATOM 674 C CA . ASP A 1 82 ? 29.479 -4.773 -31.068 1.00 73.25 82 ASP A CA 1
ATOM 675 C C . ASP A 1 82 ? 30.009 -3.798 -32.141 1.00 73.25 82 ASP A C 1
ATOM 677 O O . ASP A 1 82 ? 30.498 -4.229 -33.185 1.00 73.25 82 ASP A O 1
ATOM 681 N N . HIS A 1 83 ? 29.922 -2.481 -31.910 1.00 64.44 83 HIS A N 1
ATOM 682 C CA . HIS A 1 83 ? 30.437 -1.441 -32.816 1.00 64.44 83 HIS A CA 1
ATOM 683 C C . HIS A 1 83 ? 31.865 -0.979 -32.470 1.00 64.44 83 HIS A C 1
ATOM 685 O O . HIS A 1 83 ? 32.362 -0.022 -33.072 1.00 64.44 83 HIS A O 1
ATOM 691 N N . GLN A 1 84 ? 32.532 -1.639 -31.521 1.00 46.34 84 GLN A N 1
ATOM 692 C CA . GLN A 1 84 ? 33.930 -1.390 -31.183 1.00 46.34 84 GLN A CA 1
ATOM 693 C C . GLN A 1 84 ? 34.805 -2.446 -31.900 1.00 46.34 84 GLN A C 1
ATOM 695 O O . GLN A 1 84 ? 34.652 -3.630 -31.603 1.00 46.34 84 GLN A O 1
ATOM 700 N N . PRO A 1 85 ? 35.647 -2.065 -32.887 1.00 51.44 85 PRO A N 1
ATOM 701 C CA . PRO A 1 85 ? 36.479 -3.005 -33.649 1.00 51.44 85 PRO A CA 1
ATOM 702 C C . PRO A 1 85 ? 37.622 -3.618 -32.829 1.00 51.44 85 PRO A C 1
ATOM 704 O O . PRO A 1 85 ? 38.109 -2.948 -31.887 1.00 51.44 85 PRO A O 1
#

Solvent-accessible surface area (backbone atoms only — not comparable to full-atom values): 5014 Å² total; per-residue (Å²): 127,92,51,71,65,61,51,52,52,51,53,48,54,53,63,70,72,54,62,84,91,44,65,91,47,43,68,63,50,50,53,50,51,51,51,52,49,52,58,48,54,71,68,42,93,72,73,48,70,66,59,51,53,52,50,50,51,52,49,52,54,49,51,54,52,48,54,52,49,52,52,52,47,53,53,50,54,48,54,54,57,73,70,54,132

Secondary structure (DSSP, 8-state):
---HHHHHHHHHHHHHTS-GGGGGGHHHHHHHHHHHHHHHHTTS----HHHHHHHHHHHHHHHHHHHHHHHHHHHHHHHHHHT--